Protein 6H8G (pdb70)

Solvent-accessible surface area: 4956 Å² total; per-residue (Å²): 88,136,70,9,56,93,106,0,45,88,3,0,64,140,13,119,42,20,90,20,30,63,62,31,130,1,132,97,76,71,162,58,0,128,9,65,0,38,0,0,8,44,56,153,46,78,116,126,82,15,103,96,19,14,117,47,0,79,69,29,0,34,46,121,2,175,101,9,112,43,7,118,20,43,36,85,69,105,180

InterPro domains:
  IPR002524 Cation efflux [TIGR01297] (12-289)
  IPR027469 Cation efflux transmembrane domain superfamily [G3DSA:1.20.1510.10] (12-209)
  IPR027469 Cation efflux transmembrane domain superfamily [SSF161111] (12-210)
  IPR027470 Cation efflux protein, cytoplasmic domain [PF169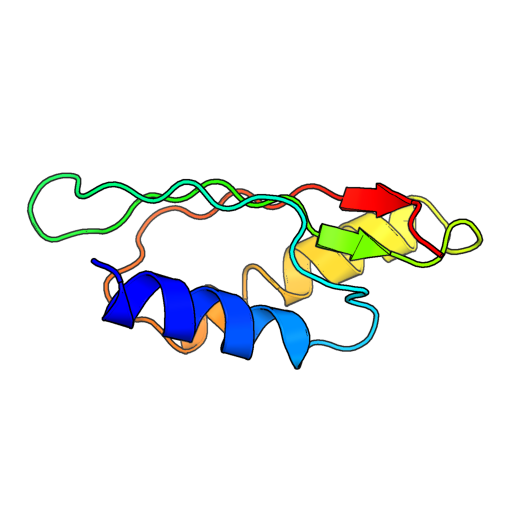16] (216-280)
  IPR036837 Cation efflux protein, cytoplasmic domain superfamily [G3DSA:3.30.70.1350] (212-318)
  IPR036837 Cation efflux protein, cytoplasmic domain superfamily [SSF160240] (214-289)
  IPR050291 Cation-efflux pump FieF-like [PTHR43840] (14-288)
  IPR053502 Magnetosome protein MamM [NF033615] (4-291)
  IPR058533 Cation efflux protein, transmembrane domain [PF01545] (15-209)

Nearest PDB structures (foldseek):
  6h8d-assembly1_A-2  TM=1.011E+00  e=5.174E-17  Magnetospirillum gryphiswaldense
  6h81-assembly1_A-2  TM=1.012E+00  e=1.245E-16  Magnetospirillum gryphiswaldense
  6g64-assembly1_A-2  TM=1.011E+00  e=1.867E-16  Magnetospirillum gryphiswaldense
  5hsp-assembly1_A-2  TM=1.010E+00  e=2.445E-16  Magnetospirillum gryphiswaldense
  6g55-assembly1_A-2  TM=1.011E+00  e=2.995E-16  Magnetospirillum gryphiswaldense

Structure (mmCIF, N/CA/C/O backbone):
data_6H8G
#
_entry.id   6H8G
#
_cell.length_a   36.997
_cell.length_b   94.499
_cell.length_c   53.214
_cell.angle_alpha   90.00
_cell.angle_beta   90.00
_cell.angle_gamma   90.00
#
_symmetry.space_group_name_H-M   'C 2 2 21'
#
loop_
_entity.id
_entity.type
_entity.pdbx_de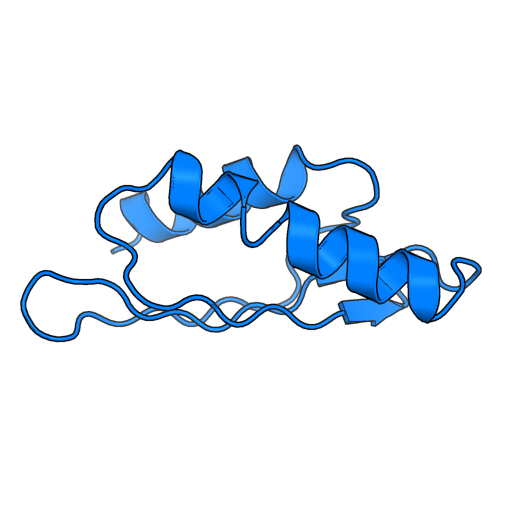scription
1 polymer 'Magnetosome protein MamM, Cation efflux protein family'
2 non-polymer 'SULFATE ION'
3 non-polymer 'CADMIUM ION'
4 non-polymer BETA-MERCAPTOETHANOL
5 water water
#
loop_
_atom_site.group_PDB
_atom_site.id
_atom_site.type_symbol
_atom_site.label_atom_id
_atom_site.label_alt_id
_atom_site.label_comp_id
_atom_site.label_asym_id
_atom_site.label_entity_id
_atom_site.label_seq_id
_atom_site.pdbx_PDB_ins_code
_atom_site.Cartn_x
_atom_site.Cartn_y
_atom_site.Cartn_z
_atom_site.occupancy
_atom_site.B_iso_or_equiv
_atom_site.auth_seq_id
_atom_site.auth_comp_id
_atom_site.auth_asym_id
_atom_site.auth_atom_id
_atom_site.pdbx_PDB_model_num
ATOM 1 N N . MET A 1 4 ? 42.971 27.601 7.433 1.00 50.96 214 MET A N 1
ATOM 2 C CA . MET A 1 4 ? 42.521 26.543 6.427 1.00 45.54 214 MET A CA 1
ATOM 3 C C . MET A 1 4 ? 43.271 25.200 6.497 1.00 41.09 214 MET A C 1
ATOM 4 O O . MET A 1 4 ? 42.697 24.158 6.138 1.00 43.98 214 MET A O 1
ATOM 9 N N . GLU A 1 5 ? 44.537 25.210 6.891 1.00 37.57 215 GLU A N 1
ATOM 10 C CA . GLU A 1 5 ? 45.338 23.990 7.029 1.00 35.48 215 GLU A CA 1
ATOM 11 C C . GLU A 1 5 ? 44.667 22.948 7.918 1.00 30.00 215 GLU A C 1
ATOM 12 O O . GLU A 1 5 ? 44.636 21.749 7.609 1.00 30.00 215 GLU A O 1
ATOM 18 N N . ALA A 1 6 ? 44.093 23.402 9.003 1.00 32.01 216 ALA A N 1
ATOM 19 C CA . ALA A 1 6 ? 43.445 22.512 9.930 1.00 30.34 216 ALA A CA 1
ATOM 20 C C . ALA A 1 6 ? 42.229 21.841 9.274 1.00 27.93 216 ALA A C 1
ATOM 21 O O . ALA A 1 6 ? 42.008 20.627 9.463 1.00 29.99 216 ALA A O 1
ATOM 23 N N . VAL A 1 7 ? 41.436 22.605 8.506 1.00 27.26 217 VAL A N 1
ATOM 24 C CA . VAL A 1 7 ? 40.258 22.021 7.836 1.00 26.46 217 VAL A CA 1
ATOM 25 C C . VAL A 1 7 ? 40.738 21.075 6.731 1.00 24.79 217 VAL A C 1
ATOM 26 O O . VAL A 1 7 ? 40.210 19.999 6.559 1.00 23.65 217 VAL A O 1
ATOM 30 N N . GLN A 1 8 ? 41.771 21.448 5.981 1.00 23.65 218 GLN A N 1
ATOM 31 C CA . GLN A 1 8 ? 42.269 20.539 4.955 1.00 22.53 218 GLN A CA 1
ATOM 32 C C . GLN A 1 8 ? 42.802 19.235 5.532 1.00 23.01 218 GLN A C 1
ATOM 33 O O . GLN A 1 8 ? 42.574 18.165 4.974 1.00 22.62 218 GLN A O 1
ATOM 39 N N . ASN A 1 9 ? 43.529 19.315 6.640 1.00 22.66 219 ASN A N 1
ATOM 40 C CA . ASN A 1 9 ? 43.980 18.090 7.335 1.00 25.21 219 ASN A CA 1
ATOM 41 C C . ASN A 1 9 ? 42.809 17.173 7.717 1.00 23.94 219 ASN A C 1
ATOM 42 O O . ASN A 1 9 ? 42.887 15.955 7.564 1.00 25.47 219 ASN A O 1
ATOM 47 N N . ARG A 1 10 ? 41.734 17.769 8.219 1.00 24.10 220 ARG A N 1
ATOM 48 C CA . ARG A 1 10 ? 40.568 16.976 8.594 1.00 24.29 220 ARG A CA 1
ATOM 49 C C . ARG A 1 10 ? 39.932 16.313 7.362 1.00 23.59 220 ARG A C 1
ATOM 50 O O . ARG A 1 10 ? 39.469 15.148 7.399 1.00 24.90 220 ARG A O 1
ATOM 58 N N . ILE A 1 11 ? 39.875 17.054 6.271 1.00 21.79 221 ILE A N 1
ATOM 59 C CA . ILE A 1 11 ? 39.313 16.480 5.045 1.00 22.12 221 ILE A CA 1
ATOM 60 C C . ILE A 1 11 ? 40.122 15.276 4.556 1.00 22.30 221 ILE A C 1
ATOM 61 O O . ILE A 1 11 ? 39.571 14.225 4.233 1.00 23.08 221 ILE A O 1
ATOM 66 N N . VAL A 1 12 ? 41.437 15.435 4.529 1.00 22.00 222 VAL A N 1
ATOM 67 C CA . VAL A 1 12 ? 42.289 14.347 4.058 1.00 22.92 222 VAL A CA 1
ATOM 68 C C . VAL A 1 12 ? 42.163 13.119 4.972 1.00 24.44 222 VAL A C 1
ATOM 69 O O . VAL A 1 12 ? 41.982 11.983 4.479 1.00 25.09 222 VAL A O 1
ATOM 73 N N . GLU A 1 13 ? 42.199 13.334 6.280 1.00 24.18 223 GLU A N 1
ATOM 74 C CA . GLU A 1 13 ? 42.122 12.181 7.207 1.00 27.62 223 GLU A CA 1
ATOM 75 C C . GLU A 1 13 ? 40.809 11.456 7.047 1.00 27.32 223 GLU A C 1
ATOM 76 O O . GLU A 1 13 ? 40.793 10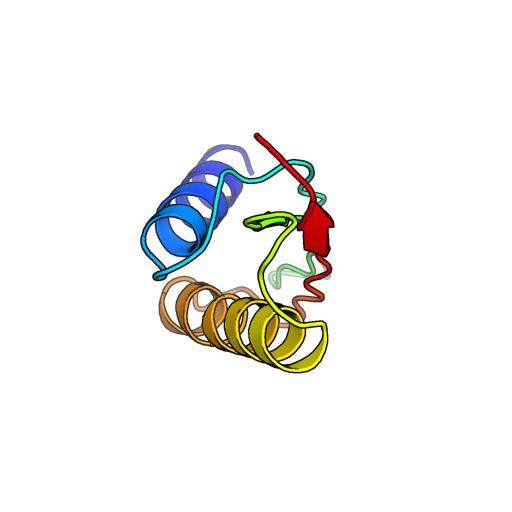.225 7.024 1.00 28.62 223 GLU A O 1
ATOM 82 N N . ALA A 1 14 ? 39.708 12.206 6.913 1.00 23.25 224 ALA A N 1
ATOM 83 C CA . ALA A 1 14 ? 38.403 11.579 6.789 1.00 25.53 224 ALA A CA 1
ATOM 84 C C . ALA A 1 14 ? 38.334 10.772 5.511 1.00 24.62 224 ALA A C 1
ATOM 85 O O . ALA A 1 14 ? 37.834 9.648 5.491 1.00 28.42 224 ALA A O 1
ATOM 87 N N . ALA A 1 15 ? 38.841 11.338 4.436 1.00 23.61 225 ALA A N 1
ATOM 88 C CA . ALA A 1 15 ? 38.843 10.612 3.163 1.00 22.17 225 ALA A CA 1
ATOM 89 C C . ALA A 1 15 ? 39.671 9.346 3.177 1.00 21.17 225 ALA A C 1
ATOM 90 O O . ALA A 1 15 ? 39.217 8.302 2.656 1.00 21.94 225 ALA A O 1
ATOM 92 N N . GLU A 1 16 ? 40.862 9.411 3.784 1.00 21.68 226 GLU A N 1
ATOM 93 C CA . GLU A 1 16 ? 41.770 8.274 3.806 1.00 22.19 226 GLU A CA 1
ATOM 94 C C . GLU A 1 16 ? 41.219 7.085 4.583 1.00 24.11 226 GLU A C 1
ATOM 95 O O . GLU A 1 16 ? 41.598 5.955 4.335 1.00 26.70 226 GLU A O 1
ATOM 101 N N . ARG A 1 17 ? 40.307 7.333 5.490 1.00 23.47 227 ARG A N 1
ATOM 102 C CA . ARG A 1 17 ? 39.713 6.244 6.298 1.00 25.79 227 ARG A CA 1
ATOM 103 C C . ARG A 1 17 ? 38.577 5.558 5.620 1.00 24.46 227 ARG A C 1
ATOM 104 O O . ARG A 1 17 ? 38.018 4.651 6.229 1.00 27.77 227 ARG A O 1
ATOM 112 N N . VAL A 1 18 ? 38.220 5.959 4.392 1.00 22.48 228 VAL A N 1
ATOM 113 C CA . VAL A 1 18 ? 37.154 5.289 3.662 1.00 22.43 228 VAL A CA 1
ATOM 114 C C . VAL A 1 18 ? 37.714 4.106 2.922 1.00 23.20 228 VAL A C 1
ATOM 115 O O . VAL A 1 18 ? 38.686 4.274 2.197 1.00 22.01 228 VAL A O 1
ATOM 119 N N . PRO A 1 19 ? 37.079 2.926 3.063 1.00 21.65 229 PRO A N 1
ATOM 120 C CA . PRO A 1 19 ? 37.573 1.763 2.319 1.00 22.76 229 PRO A CA 1
ATOM 121 C C . PRO A 1 19 ? 37.800 2.048 0.832 1.00 22.26 229 PRO A C 1
ATOM 122 O O . PRO A 1 19 ? 36.927 2.555 0.125 1.00 22.45 229 PRO A O 1
ATOM 126 N N . GLY A 1 20 ? 38.994 1.704 0.348 1.00 22.88 230 GLY A N 1
ATOM 127 C CA . GLY A 1 20 ? 39.297 1.823 -1.081 1.00 22.04 230 GLY A CA 1
ATOM 128 C C . GLY A 1 20 ? 40.042 3.096 -1.485 1.00 21.07 230 GLY A C 1
ATOM 129 O O . GLY A 1 20 ? 40.442 3.226 -2.622 1.00 21.11 230 GLY A O 1
ATOM 130 N N . VAL A 1 21 ? 40.166 4.043 -0.574 1.00 20.22 231 VAL A N 1
ATOM 131 C CA . VAL A 1 21 ? 40.934 5.243 -0.904 1.00 19.83 231 VAL A CA 1
ATOM 132 C C . VAL A 1 21 ? 42.440 4.929 -0.784 1.00 20.70 231 VAL A C 1
ATOM 133 O O . VAL A 1 21 ? 42.915 4.525 0.275 1.00 24.31 231 VAL A O 1
ATOM 137 N N . ARG A 1 22 ? 43.155 5.183 -1.873 1.00 21.07 232 ARG A N 1
ATOM 138 C CA . ARG A 1 22 ? 44.627 5.102 -1.939 1.00 23.79 232 ARG A CA 1
ATOM 139 C C . ARG A 1 22 ? 45.186 6.538 -2.077 1.00 25.62 232 ARG A C 1
ATOM 140 O O . ARG A 1 22 ? 45.658 7.011 -3.149 1.00 27.55 232 ARG A O 1
ATOM 148 N N . GLY A 1 23 ? 45.032 7.261 -1.003 1.00 22.94 233 GLY A N 1
ATOM 149 C CA . GLY A 1 23 ? 45.504 8.607 -0.895 1.00 23.37 233 GLY A CA 1
ATOM 150 C C . GLY A 1 23 ? 44.614 9.655 -1.500 1.00 20.67 233 GLY A C 1
ATOM 151 O O . GLY A 1 23 ? 43.783 9.372 -2.355 1.00 20.75 233 GLY A O 1
ATOM 152 N N . VAL A 1 24 ? 44.809 10.856 -0.995 1.00 21.51 234 VAL A N 1
ATOM 153 C CA . VAL A 1 24 ? 44.237 12.040 -1.606 1.00 20.45 234 VAL A CA 1
ATOM 154 C C . VAL A 1 24 ? 45.300 12.635 -2.513 1.00 20.25 234 VAL A C 1
ATOM 155 O O . VAL A 1 24 ? 46.386 13.063 -2.083 1.00 23.85 234 VAL A O 1
ATOM 159 N N . ILE A 1 25 ? 45.013 12.610 -3.805 1.00 19.58 235 ILE A N 1
ATOM 160 C CA . ILE A 1 25 ? 45.901 13.139 -4.823 1.00 19.76 235 ILE A CA 1
ATOM 161 C C . ILE A 1 25 ? 45.867 14.669 -4.894 1.00 19.22 235 ILE A C 1
ATOM 162 O O . ILE A 1 25 ? 46.886 15.324 -5.095 1.00 20.98 235 ILE A O 1
ATOM 167 N N . HIS A 1 26 ? 44.692 15.252 -4.739 1.00 18.84 236 HIS A N 1
ATOM 168 C CA . HIS A 1 26 ? 44.485 16.684 -4.847 1.00 19.15 236 HIS A CA 1
ATOM 169 C C . HIS A 1 26 ? 43.336 17.111 -3.994 1.00 18.82 236 HIS A C 1
ATOM 170 O O 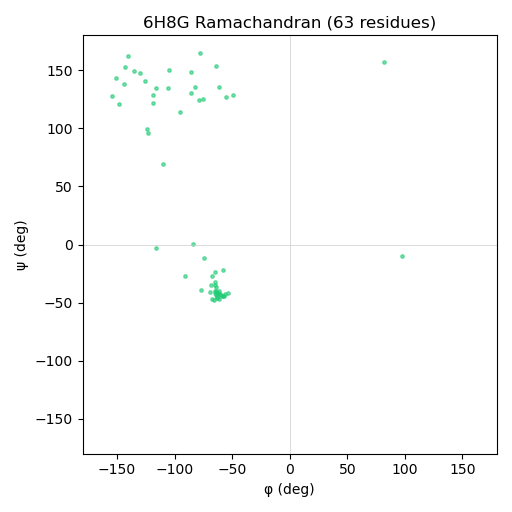. HIS A 1 26 ? 42.324 16.426 -3.939 1.00 18.79 236 HIS A O 1
ATOM 177 N N . LEU A 1 27 ? 43.475 18.298 -3.399 1.00 18.88 237 LEU A N 1
ATOM 178 C CA . LEU A 1 27 ? 42.384 18.891 -2.620 1.00 17.81 237 LEU A CA 1
ATOM 179 C C . LEU A 1 27 ? 42.480 20.396 -2.762 1.00 19.37 237 LEU A C 1
ATOM 180 O O . LEU A 1 27 ? 43.504 20.988 -2.419 1.00 20.72 237 LEU A O 1
ATOM 185 N N . ARG A 1 28 ? 41.422 20.994 -3.283 1.00 18.71 238 ARG A N 1
ATOM 186 C CA . ARG A 1 28 ? 41.284 22.440 -3.285 1.00 20.25 238 ARG A CA 1
ATOM 187 C C . ARG A 1 28 ? 40.056 22.798 -2.483 1.00 19.41 238 ARG A C 1
ATOM 188 O O . ARG A 1 28 ? 38.965 22.409 -2.826 1.00 23.98 238 ARG A O 1
ATOM 196 N N . ALA A 1 29 ? 40.242 23.596 -1.459 1.00 21.14 239 ALA A N 1
ATOM 197 C CA . ALA A 1 29 ? 39.177 24.086 -0.619 1.00 20.91 239 ALA A CA 1
ATOM 198 C C . ALA A 1 29 ? 39.202 25.563 -0.538 1.00 24.84 239 ALA A C 1
ATOM 199 O O . ALA A 1 29 ? 40.274 26.160 -0.403 1.00 27.25 239 ALA A O 1
ATOM 201 N N . ARG A 1 30 ? 38.008 26.120 -0.548 1.00 22.88 240 ARG A N 1
ATOM 202 C CA A ARG A 1 30 ? 37.919 27.563 -0.397 0.50 23.33 240 ARG A CA 1
ATOM 203 C CA B ARG A 1 30 ? 37.859 27.567 -0.495 0.50 24.27 240 ARG A CA 1
ATOM 204 C C . ARG A 1 30 ? 36.680 27.925 0.407 1.00 22.72 240 ARG A C 1
ATOM 205 O O . ARG A 1 30 ? 35.697 27.192 0.452 1.00 23.59 240 ARG A O 1
ATOM 220 N N . TYR A 1 31 ? 36.756 29.074 1.063 1.00 24.86 241 TYR A N 1
ATOM 221 C CA . TYR A 1 31 ? 35.629 29.612 1.799 1.00 24.71 241 TYR A CA 1
ATOM 222 C C . TYR A 1 31 ? 34.719 30.337 0.840 1.00 26.84 241 TYR A C 1
ATOM 223 O O . TYR A 1 31 ? 35.166 31.110 0.001 1.00 30.99 241 TYR A O 1
ATOM 232 N N . VAL A 1 32 ? 33.418 30.083 0.992 1.00 25.63 242 VAL A N 1
ATOM 233 C CA . VAL A 1 32 ? 32.340 30.788 0.291 1.00 30.27 242 VAL A CA 1
ATOM 234 C C . VAL A 1 32 ? 31.514 31.290 1.510 1.00 27.89 242 VAL A C 1
ATOM 235 O O . VAL A 1 32 ? 30.799 30.545 2.156 1.00 26.53 242 VAL A O 1
ATOM 239 N N . GLY A 1 33 ? 31.694 32.552 1.887 1.00 29.20 243 GLY A N 1
ATOM 240 C CA . GLY A 1 33 ? 31.238 32.992 3.191 1.00 28.05 243 GLY A CA 1
ATOM 241 C C . GLY A 1 33 ? 31.932 32.190 4.288 1.00 27.22 243 GLY A C 1
ATOM 242 O O . GLY A 1 33 ? 33.181 32.067 4.279 1.00 31.08 243 GLY A O 1
ATOM 243 N N A GLN A 1 34 ? 31.195 31.646 5.230 0.50 24.53 244 GLN A N 1
ATOM 244 N N B GLN A 1 34 ? 31.139 31.692 5.231 0.50 26.54 244 GLN A N 1
ATOM 245 C CA A GLN A 1 34 ? 31.756 30.795 6.271 0.50 26.78 244 GLN A CA 1
ATOM 246 C CA B GLN A 1 34 ? 31.553 30.825 6.336 0.50 28.44 244 GLN A CA 1
ATOM 247 C C A GLN A 1 34 ? 31.677 29.314 5.899 0.50 24.40 244 GLN A C 1
ATOM 248 C C B GLN A 1 34 ? 31.591 29.342 5.936 0.50 25.07 244 GLN A C 1
ATOM 249 O O A GLN A 1 34 ? 32.094 28.444 6.667 0.50 26.72 244 GLN A O 1
ATOM 250 O O B GLN A 1 34 ? 31.985 28.497 6.742 0.50 29.39 244 GLN A O 1
ATOM 261 N N . ASP A 1 35 ? 31.166 29.027 4.719 1.00 21.70 245 ASP A N 1
ATOM 262 C CA . ASP A 1 35 ? 31.089 27.648 4.272 1.00 22.30 245 ASP A CA 1
ATOM 263 C C . ASP A 1 35 ? 32.340 27.266 3.507 1.00 22.50 245 ASP A C 1
ATOM 264 O O . ASP A 1 35 ? 32.971 28.119 2.909 1.00 25.33 245 ASP A O 1
ATOM 269 N N . ILE A 1 36 ? 32.643 25.977 3.445 1.00 20.60 246 ILE A N 1
ATOM 270 C CA . ILE A 1 36 ? 33.709 25.462 2.621 1.00 20.14 246 ILE A CA 1
ATOM 271 C C . ILE A 1 36 ? 33.102 24.771 1.419 1.00 19.77 246 ILE A C 1
ATOM 272 O O . ILE A 1 36 ? 32.177 23.931 1.522 1.00 20.45 246 ILE A O 1
ATOM 277 N N . TRP A 1 37 ? 33.676 25.072 0.256 1.00 19.33 247 TRP A N 1
ATOM 278 C CA . TRP A 1 37 ? 33.440 24.338 -1.009 1.00 19.11 247 TRP A CA 1
ATOM 279 C C . TRP A 1 37 ? 34.760 23.724 -1.400 1.00 20.03 247 TRP A C 1
ATOM 280 O O . TRP A 1 37 ? 35.819 24.372 -1.344 1.00 22.13 247 TRP A O 1
ATOM 291 N N . ALA A 1 38 ? 34.725 22.450 -1.793 1.00 19.05 248 ALA A N 1
ATOM 292 C CA . ALA A 1 38 ? 35.956 21.741 -2.060 1.00 19.92 248 ALA A CA 1
ATOM 293 C C . ALA A 1 38 ? 35.831 20.792 -3.227 1.00 19.33 248 ALA A C 1
ATOM 294 O O . ALA A 1 38 ? 34.751 20.304 -3.528 1.00 19.78 248 ALA A O 1
ATOM 296 N N . ASP A 1 39 ? 36.973 20.554 -3.863 1.00 19.11 249 ASP A N 1
ATOM 297 C CA A ASP A 1 39 ? 37.131 19.639 -4.989 0.50 19.13 249 ASP A CA 1
ATOM 298 C CA B ASP A 1 39 ? 37.096 19.580 -4.957 0.50 18.97 249 ASP A CA 1
ATOM 299 C C . ASP A 1 39 ? 38.299 18.724 -4.638 1.00 18.89 249 ASP A C 1
ATOM 300 O O . ASP A 1 39 ? 39.356 19.228 -4.264 1.00 19.59 249 ASP A O 1
ATOM 309 N N . MET A 1 40 ? 38.145 17.407 -4.789 1.00 18.11 250 MET A N 1
ATOM 310 C CA A MET A 1 40 ? 39.142 16.416 -4.343 0.50 18.48 250 MET A CA 1
ATOM 311 C CA B MET A 1 40 ? 39.270 16.552 -4.497 0.50 18.38 250 MET A CA 1
ATOM 312 C C . MET A 1 40 ? 39.332 15.361 -5.425 1.00 16.99 250 MET A C 1
ATOM 313 O O . MET A 1 40 ? 38.354 14.966 -6.051 1.00 18.88 250 MET A O 1
ATOM 322 N N . ILE A 1 41 ? 40.523 14.855 -5.573 1.00 17.19 251 ILE A N 1
ATOM 323 C CA . ILE A 1 41 ? 40.813 13.660 -6.357 1.00 17.45 251 ILE A CA 1
ATOM 324 C C . ILE A 1 41 ? 41.406 12.649 -5.398 1.00 17.00 251 ILE A C 1
ATOM 325 O O . ILE A 1 41 ? 42.382 12.949 -4.687 1.00 18.19 251 ILE A O 1
ATOM 330 N N . ILE A 1 42 ? 40.843 11.432 -5.403 1.00 17.86 252 ILE A N 1
ATOM 331 C CA . ILE A 1 42 ? 41.357 10.259 -4.642 1.00 18.47 252 ILE A CA 1
ATOM 332 C C . ILE A 1 42 ? 42.031 9.288 -5.583 1.00 18.16 252 ILE A C 1
ATOM 333 O O . ILE A 1 42 ? 41.680 9.184 -6.762 1.00 19.36 252 ILE A O 1
ATOM 338 N N . GLY A 1 43 ? 43.018 8.570 -5.054 1.00 18.33 253 GLY A N 1
ATOM 339 C CA . GLY A 1 43 ? 43.518 7.405 -5.743 1.00 17.90 253 GLY A CA 1
ATOM 340 C C . GLY A 1 43 ? 42.681 6.176 -5.403 1.00 19.32 253 GLY A C 1
ATOM 341 O O . GLY A 1 43 ? 42.134 6.073 -4.286 1.00 22.00 253 GLY A O 1
ATOM 342 N N . VAL A 1 44 ? 42.585 5.270 -6.365 1.00 18.88 254 VAL A N 1
ATOM 343 C CA . VAL A 1 44 ? 41.896 3.979 -6.185 1.00 19.55 254 VAL A CA 1
ATOM 344 C C . VAL A 1 44 ? 42.683 2.876 -6.883 1.00 21.20 254 VAL A C 1
ATOM 345 O O . VAL A 1 44 ? 43.484 3.164 -7.756 1.00 21.02 254 VAL A O 1
ATOM 349 N N . ASP A 1 45 ? 42.401 1.618 -6.515 1.00 20.76 255 ASP A N 1
ATOM 350 C CA . ASP A 1 45 ? 42.983 0.437 -7.174 1.00 21.63 255 ASP A CA 1
ATOM 351 C C . ASP A 1 45 ? 42.677 0.552 -8.653 1.00 20.68 255 ASP A C 1
ATOM 352 O O . ASP A 1 45 ? 41.534 0.661 -9.034 1.00 21.05 255 ASP A O 1
ATOM 357 N N . PRO A 1 46 ? 43.691 0.466 -9.545 1.00 21.47 256 PRO A N 1
ATOM 358 C CA . PRO A 1 46 ? 43.441 0.487 -10.983 1.00 21.46 256 PRO A CA 1
ATOM 359 C C . PRO A 1 46 ? 42.500 -0.621 -11.503 1.00 21.42 256 PRO A C 1
ATOM 360 O O . PRO A 1 46 ? 41.904 -0.474 -12.587 1.00 23.25 256 PRO A O 1
ATOM 364 N N . GLU A 1 47 ? 42.384 -1.709 -10.733 1.00 22.87 257 GLU A N 1
ATOM 365 C CA A GLU A 1 47 ? 41.586 -2.867 -11.103 0.50 23.20 257 GLU A CA 1
ATOM 366 C CA B GLU A 1 47 ? 41.591 -2.878 -11.111 0.50 23.36 257 GLU A CA 1
ATOM 367 C C . GLU A 1 47 ? 40.198 -2.838 -10.497 1.00 24.21 257 GLU A C 1
ATOM 368 O O . GLU A 1 47 ? 39.417 -3.724 -10.753 1.00 26.42 257 GLU A O 1
ATOM 379 N N . ASN A 1 48 ? 39.878 -1.799 -9.703 1.00 22.66 258 ASN A N 1
ATOM 380 C CA . ASN A 1 48 ? 38.482 -1.589 -9.324 1.00 21.89 258 ASN A CA 1
ATOM 381 C C . ASN A 1 48 ? 37.749 -1.290 -10.636 1.00 22.75 258 ASN A C 1
ATOM 382 O O . ASN A 1 48 ? 38.306 -0.745 -11.608 1.00 22.99 258 ASN A O 1
ATOM 387 N N . THR A 1 49 ? 36.450 -1.597 -10.667 1.00 21.44 259 THR A N 1
ATOM 388 C CA . THR A 1 49 ? 35.647 -1.178 -11.812 1.00 22.75 259 THR A CA 1
ATOM 389 C C . THR A 1 49 ? 35.316 0.311 -11.676 1.00 21.01 259 THR A C 1
ATOM 390 O O . THR A 1 49 ? 35.431 0.915 -10.597 1.00 20.30 259 THR A O 1
ATOM 394 N N . VAL A 1 50 ? 34.876 0.888 -12.783 1.00 20.23 260 VAL A N 1
ATOM 395 C CA . VAL A 1 50 ? 34.416 2.260 -12.764 1.00 21.96 260 VAL A CA 1
ATOM 396 C C . VAL A 1 50 ? 33.279 2.399 -11.759 1.00 21.07 260 VAL A C 1
ATOM 397 O O . VAL A 1 50 ? 33.204 3.369 -11.019 1.00 21.09 260 VAL A O 1
ATOM 401 N N . GLU A 1 51 ? 32.357 1.445 -11.776 1.00 21.52 261 GLU A N 1
ATOM 402 C CA . GLU A 1 51 ? 31.287 1.504 -10.806 1.00 22.12 261 GLU A CA 1
ATOM 403 C C . GLU A 1 51 ? 31.765 1.497 -9.364 1.00 22.01 261 GLU A C 1
ATOM 404 O O . GLU A 1 51 ? 31.286 2.285 -8.542 1.00 22.38 261 GLU A O 1
ATOM 410 N N . GLN A 1 52 ? 32.722 0.638 -9.050 1.00 21.18 262 GLN A N 1
ATOM 411 C CA . GLN A 1 52 ? 33.300 0.649 -7.707 1.00 21.63 262 GLN A CA 1
ATOM 412 C C . GLN A 1 52 ? 33.967 1.987 -7.373 1.00 20.36 262 GLN A C 1
ATOM 413 O O . GLN A 1 52 ? 33.851 2.471 -6.244 1.00 20.81 262 GLN A O 1
ATOM 419 N N . ALA A 1 53 ? 34.701 2.534 -8.340 1.00 19.04 263 ALA A N 1
ATOM 420 C CA . ALA A 1 53 ? 35.379 3.810 -8.081 1.00 20.36 263 ALA A CA 1
ATOM 421 C C . ALA A 1 53 ? 34.372 4.903 -7.761 1.00 19.23 263 ALA A C 1
ATOM 422 O O . ALA A 1 53 ? 34.589 5.735 -6.875 1.00 20.97 263 ALA A O 1
ATOM 424 N N . GLU A 1 54 ? 33.247 4.903 -8.481 1.00 19.05 264 GLU A N 1
ATOM 425 C CA . GLU A 1 54 ? 32.227 5.909 -8.238 1.00 19.28 264 GLU A CA 1
ATOM 426 C C . GLU A 1 54 ? 31.564 5.697 -6.848 1.00 20.67 264 GLU A C 1
ATOM 427 O O . GLU A 1 54 ? 31.308 6.673 -6.125 1.00 21.27 264 GLU A O 1
ATOM 433 N N . GLU A 1 55 ? 31.418 4.450 -6.448 1.00 19.63 265 GLU A N 1
ATOM 434 C CA . GLU A 1 55 ? 30.998 4.142 -5.069 1.00 20.73 265 GLU A CA 1
ATOM 435 C C . GLU A 1 55 ? 31.945 4.656 -4.002 1.00 20.12 265 GLU A C 1
ATOM 436 O O . GLU A 1 55 ? 31.523 5.225 -2.968 1.00 21.55 265 GLU A O 1
ATOM 442 N N . ILE A 1 56 ? 33.238 4.480 -4.236 1.00 18.95 266 ILE A N 1
ATOM 443 C CA . ILE A 1 56 ? 34.221 4.987 -3.268 1.00 19.17 266 IL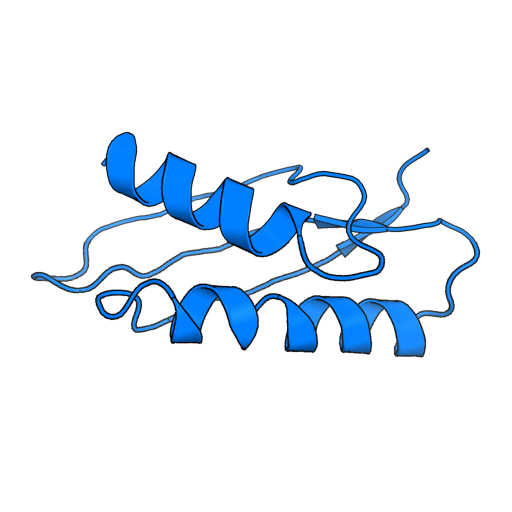E A CA 1
ATOM 444 C C . ILE A 1 56 ? 34.097 6.532 -3.213 1.00 19.63 266 ILE A C 1
ATOM 445 O O . ILE A 1 56 ? 34.124 7.105 -2.132 1.00 19.90 266 ILE A O 1
ATOM 450 N N . CYS A 1 57 ? 34.018 7.169 -4.382 1.00 18.80 267 CYS A N 1
ATOM 451 C CA . CYS A 1 57 ? 33.903 8.628 -4.397 1.00 19.47 267 CYS A CA 1
ATOM 452 C C . CYS A 1 57 ? 32.674 9.069 -3.594 1.00 18.97 267 CYS A C 1
ATOM 453 O O . CYS A 1 57 ? 32.753 10.054 -2.816 1.00 19.93 267 CYS A O 1
ATOM 456 N N . GLU A 1 58 ? 31.541 8.387 -3.782 1.00 19.84 268 GLU A N 1
ATOM 457 C CA . GLU A 1 58 ? 30.316 8.738 -3.058 1.00 20.35 268 GLU A CA 1
ATOM 458 C C . GLU A 1 58 ? 30.493 8.519 -1.548 1.00 21.20 268 GLU A C 1
ATOM 459 O O . GLU A 1 58 ? 30.025 9.315 -0.726 1.00 22.65 268 GLU A O 1
ATOM 465 N N . ALA A 1 59 ? 31.157 7.438 -1.178 1.00 21.23 269 ALA A N 1
ATOM 466 C CA . ALA A 1 59 ? 31.437 7.154 0.220 1.00 21.22 269 ALA A CA 1
ATOM 467 C C . ALA A 1 59 ? 32.372 8.207 0.877 1.00 21.85 269 ALA A C 1
ATOM 468 O O . ALA A 1 59 ? 32.180 8.571 2.053 1.00 22.53 269 ALA A O 1
ATOM 470 N N . VAL A 1 60 ? 33.347 8.711 0.098 1.00 20.07 270 VAL A N 1
ATOM 471 C CA . VAL A 1 60 ? 34.188 9.799 0.571 1.00 20.64 270 VAL A CA 1
ATOM 472 C C . VAL A 1 60 ? 33.364 11.062 0.784 1.00 20.70 270 VAL A C 1
ATOM 473 O O . VAL A 1 60 ? 33.486 11.697 1.817 1.00 21.31 270 VAL A O 1
ATOM 477 N N A GLN A 1 61 ? 32.524 11.392 -0.196 0.50 20.12 271 GLN A N 1
ATOM 478 N N B GLN A 1 61 ? 32.519 11.411 -0.188 0.50 20.09 271 GLN A N 1
ATOM 479 C CA A GLN A 1 61 ? 31.665 12.562 -0.069 0.50 21.34 271 GLN A CA 1
ATOM 480 C CA B GLN A 1 61 ? 31.641 12.573 -0.015 0.50 21.06 271 GLN A CA 1
ATOM 481 C C A GLN A 1 61 ? 30.796 12.474 1.190 0.50 22.64 271 GLN A C 1
ATOM 482 C C B GLN A 1 61 ? 30.858 12.445 1.278 0.50 21.90 271 GLN A C 1
ATOM 483 O O A GLN A 1 61 ? 30.700 13.444 1.940 0.50 25.32 271 GLN A O 1
ATOM 484 O O B GLN A 1 61 ? 30.887 13.323 2.145 0.50 21.76 271 GLN A O 1
ATOM 495 N N . ALA A 1 62 ? 30.202 11.305 1.446 1.00 22.42 272 ALA A N 1
ATOM 496 C CA . ALA A 1 62 ? 29.407 11.121 2.673 1.00 24.28 272 ALA A CA 1
ATOM 497 C C . ALA A 1 62 ? 30.232 11.246 3.969 1.00 25.02 272 ALA A C 1
ATOM 498 O O . ALA A 1 62 ? 29.816 11.906 4.937 1.00 26.40 272 ALA A O 1
ATOM 500 N N . ALA A 1 63 ? 31.392 10.603 3.982 1.00 24.38 273 ALA A N 1
ATOM 501 C CA . ALA A 1 63 ? 32.229 10.561 5.187 1.00 23.63 273 ALA A CA 1
ATOM 502 C C . ALA A 1 63 ? 32.751 11.936 5.533 1.00 24.86 273 ALA A C 1
ATOM 503 O O . ALA A 1 63 ? 32.659 12.349 6.677 1.00 26.84 273 ALA A O 1
ATOM 505 N N . VAL A 1 64 ? 33.277 12.632 4.518 1.00 21.78 274 VAL A N 1
ATOM 506 C CA . VAL A 1 64 ? 33.889 13.968 4.696 1.00 23.21 274 VAL A CA 1
ATOM 507 C C . VAL A 1 64 ? 32.808 15.002 5.078 1.00 24.18 274 VAL A C 1
ATOM 508 O O . VAL A 1 64 ? 32.969 15.726 6.057 1.00 24.76 274 VAL A O 1
ATOM 512 N N . CYS A 1 65 ? 31.686 15.011 4.358 1.00 24.63 275 CYS A N 1
ATOM 513 C CA . CYS A 1 65 ? 30.604 15.946 4.677 1.00 25.24 275 CYS A CA 1
ATOM 514 C C . CYS A 1 65 ? 30.004 15.644 6.059 1.00 25.11 275 CYS A C 1
ATOM 515 O O . CYS A 1 65 ? 29.600 16.568 6.768 1.00 29.46 275 CYS A O 1
ATOM 518 N N . GLY A 1 66 ? 29.940 14.352 6.425 1.00 26.01 276 GLY A N 1
ATOM 519 C CA . GLY A 1 66 ? 29.470 13.975 7.748 1.00 28.21 276 GLY A CA 1
ATOM 520 C C . GLY A 1 66 ? 30.325 14.423 8.905 1.00 29.85 276 GLY A C 1
ATOM 521 O O . GLY A 1 66 ? 29.808 14.770 9.966 1.00 36.67 276 GLY A O 1
ATOM 522 N N . LYS A 1 67 ? 31.624 14.487 8.673 1.00 27.07 277 LYS A N 1
ATOM 523 C CA . LYS A 1 67 ? 32.604 14.819 9.696 1.00 26.71 277 LYS A CA 1
ATOM 524 C C . LYS A 1 67 ? 32.925 16.308 9.807 1.00 26.31 277 LYS A C 1
ATOM 525 O O . LYS A 1 67 ? 33.351 16.788 10.885 1.00 28.75 277 LYS A O 1
ATOM 531 N N . ILE A 1 68 ? 32.767 17.027 8.702 1.00 25.40 278 ILE A N 1
ATOM 532 C CA . ILE A 1 68 ? 33.184 18.430 8.647 1.00 25.62 278 ILE A CA 1
ATOM 533 C C . ILE A 1 68 ? 31.966 19.256 8.252 1.00 23.62 278 ILE A C 1
ATOM 534 O O . ILE A 1 68 ? 31.609 19.365 7.094 1.00 24.72 278 ILE A O 1
ATOM 539 N N . ARG A 1 69 ? 31.322 19.785 9.272 1.00 24.77 279 ARG A N 1
ATOM 540 C CA . ARG A 1 69 ? 29.990 20.316 9.142 1.0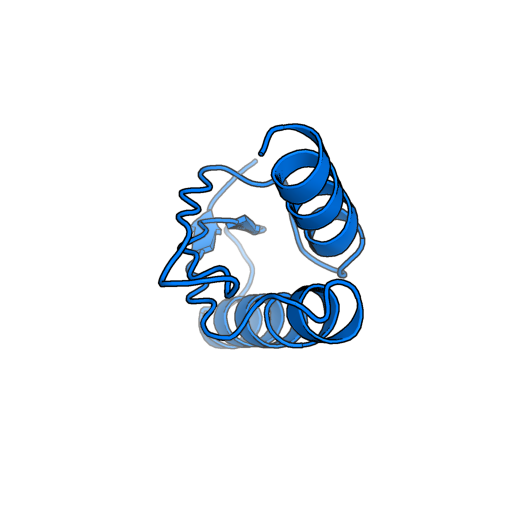0 27.16 279 ARG A CA 1
ATOM 541 C C . ARG A 1 69 ? 29.947 21.585 8.270 1.00 23.77 279 ARG A C 1
ATOM 542 O O . ARG A 1 69 ? 28.951 21.852 7.627 1.00 25.84 279 ARG A O 1
ATOM 550 N N . ARG A 1 70 ? 31.055 22.332 8.219 1.00 23.44 280 ARG A N 1
ATOM 551 C CA . ARG A 1 70 ? 31.106 23.558 7.448 1.00 23.46 280 ARG A CA 1
ATOM 552 C C . ARG A 1 70 ? 31.187 23.345 5.933 1.00 21.76 280 ARG A C 1
ATOM 553 O O . ARG A 1 70 ? 31.031 24.304 5.155 1.00 22.15 280 ARG A O 1
ATOM 561 N N . ILE A 1 71 ? 31.440 22.112 5.495 1.00 20.14 281 ILE A N 1
ATOM 562 C CA .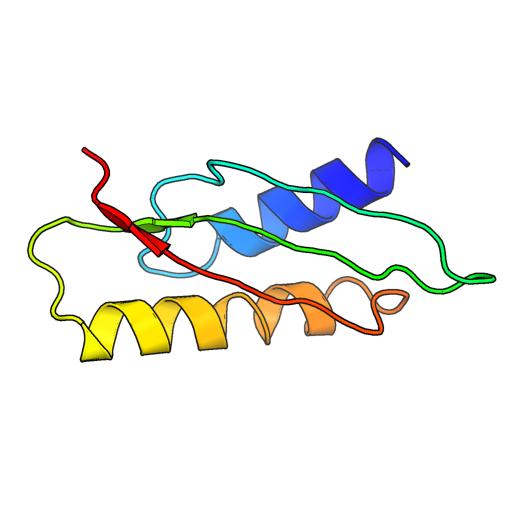 ILE A 1 71 ? 31.499 21.849 4.053 1.00 20.98 281 ILE A CA 1
ATOM 563 C C . ILE A 1 71 ? 30.090 21.827 3.485 1.00 20.88 281 ILE A C 1
ATOM 564 O O . ILE A 1 71 ? 29.244 21.036 3.917 1.00 22.63 281 ILE A O 1
ATOM 569 N N . GLU A 1 72 ? 29.867 22.660 2.468 1.00 19.44 282 GLU A N 1
ATOM 570 C CA . GLU A 1 72 ? 28.562 22.709 1.816 1.00 20.25 282 GLU A CA 1
ATOM 571 C C . GLU A 1 72 ? 28.585 22.285 0.357 1.00 20.85 282 GLU A C 1
ATOM 572 O O . GLU A 1 72 ? 27.548 22.164 -0.248 1.00 23.88 282 GLU A O 1
ATOM 578 N N . SER A 1 73 ? 29.761 21.979 -0.172 1.00 20.18 283 SER A N 1
ATOM 579 C CA . SER A 1 73 ? 29.909 21.407 -1.482 1.00 21.61 283 SER A CA 1
ATOM 580 C C . SER A 1 73 ? 31.213 20.631 -1.532 1.00 20.34 283 SER A C 1
ATOM 581 O O . SER A 1 73 ? 32.243 21.171 -1.176 1.00 20.62 283 SER A O 1
ATOM 584 N N . LEU A 1 74 ? 31.152 19.365 -1.954 1.00 22.26 284 LEU A N 1
ATOM 585 C CA . LEU A 1 74 ? 32.332 18.546 -2.111 1.00 20.70 284 LEU A CA 1
ATOM 586 C C . LEU A 1 74 ? 32.220 17.683 -3.362 1.00 22.16 284 LEU A C 1
ATOM 587 O O . LEU A 1 74 ? 31.333 16.829 -3.442 1.00 27.76 284 LEU A O 1
ATOM 592 N N A HIS A 1 75 ? 33.056 17.914 -4.349 0.50 19.23 285 HIS A N 1
ATOM 593 N N B HIS A 1 75 ? 33.099 17.917 -4.324 0.50 20.31 285 HIS A N 1
ATOM 594 C CA A HIS A 1 75 ? 33.082 17.077 -5.525 0.50 19.15 285 HIS A CA 1
ATOM 595 C CA B HIS A 1 75 ? 33.219 17.122 -5.535 0.50 20.97 285 HIS A CA 1
ATOM 596 C C A HIS A 1 75 ? 34.317 16.174 -5.423 0.50 18.57 285 HIS A C 1
ATOM 597 C C B HIS A 1 75 ? 34.367 16.154 -5.382 0.50 19.76 285 HIS A C 1
ATOM 598 O O A HIS A 1 75 ? 35.382 16.646 -5.111 0.50 20.08 285 HIS A O 1
ATOM 599 O O B HIS A 1 75 ? 35.450 16.565 -5.050 0.50 20.38 285 HIS A O 1
ATOM 612 N N . VAL A 1 76 ? 34.142 14.871 -5.642 1.00 18.85 286 VAL A N 1
ATOM 613 C CA . VAL A 1 76 ? 35.183 13.866 -5.540 1.00 18.91 286 VAL A CA 1
ATOM 614 C C . VAL A 1 76 ? 35.281 13.100 -6.862 1.00 19.93 286 VAL A C 1
ATOM 615 O O . VAL A 1 76 ? 34.279 12.606 -7.344 1.00 23.44 286 VAL A O 1
ATOM 619 N N . SER A 1 77 ? 36.494 13.025 -7.389 1.00 19.21 287 SER A N 1
ATOM 620 C CA A SER A 1 77 ? 36.772 12.211 -8.514 0.50 19.19 287 SER A CA 1
ATOM 621 C CA B SER A 1 77 ? 36.864 12.308 -8.569 0.50 18.64 287 SER A CA 1
ATOM 622 C C . SER A 1 77 ? 37.925 11.273 -8.177 1.00 17.98 287 SER A C 1
ATOM 623 O O . SER A 1 77 ? 38.597 11.433 -7.175 1.00 18.68 287 SER A O 1
ATOM 628 N N . ALA A 1 78 ? 38.183 10.316 -9.051 1.00 18.45 288 ALA A N 1
ATOM 629 C CA . ALA A 1 78 ? 39.122 9.228 -8.808 1.00 18.79 288 ALA A CA 1
ATOM 630 C C . ALA A 1 78 ? 40.101 9.067 -9.950 1.00 19.64 288 ALA A C 1
ATOM 631 O O . ALA A 1 78 ? 39.746 9.185 -11.104 1.00 20.91 288 ALA A O 1
ATOM 633 N N . GLU A 1 79 ? 41.328 8.634 -9.616 1.00 19.49 289 GLU A N 1
ATOM 634 C CA . GLU A 1 79 ? 42.352 8.203 -10.577 1.00 21.02 289 GLU A CA 1
ATOM 635 C C . GLU A 1 79 ? 42.972 6.925 -10.072 1.00 20.03 289 GLU A C 1
ATOM 636 O O . GLU A 1 79 ? 43.081 6.690 -8.855 1.00 21.04 289 GLU A O 1
ATOM 642 N N . ALA A 1 80 ? 43.401 6.085 -11.026 1.00 20.77 290 ALA A N 1
ATOM 643 C CA . ALA A 1 80 ? 44.154 4.861 -10.674 1.00 22.03 290 ALA A CA 1
ATOM 644 C C . ALA A 1 80 ? 45.448 5.254 -9.964 1.00 23.91 290 ALA A C 1
ATOM 645 O O . ALA A 1 80 ? 46.175 6.177 -10.414 1.00 26.58 290 ALA A O 1
ATOM 647 N N . ARG A 1 81 ? 45.743 4.542 -8.883 1.00 23.19 291 ARG A N 1
ATOM 648 C CA . ARG A 1 81 ? 47.017 4.718 -8.176 1.00 27.60 291 ARG A CA 1
ATOM 649 C C . ARG A 1 81 ? 47.537 3.407 -7.644 1.00 30.92 291 ARG A C 1
ATOM 650 O O . ARG A 1 81 ? 46.793 2.631 -7.097 1.00 29.3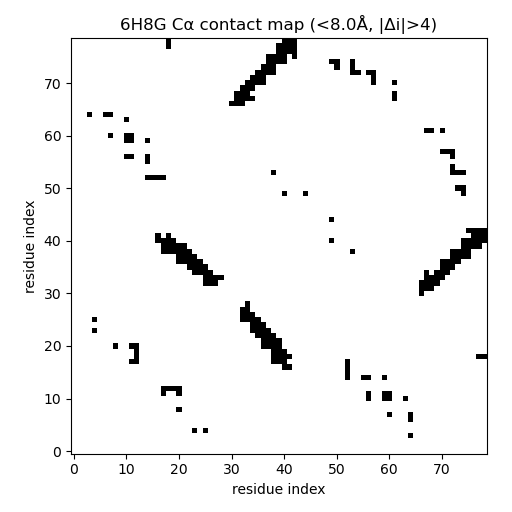3 291 ARG A O 1
ATOM 658 N N . GLU A 1 82 ? 48.847 3.180 -7.779 1.00 38.60 292 GLU A N 1
ATOM 659 C CA . GLU A 1 82 ? 49.502 2.061 -7.094 1.00 43.54 292 GLU A CA 1
ATOM 660 C C . GLU A 1 82 ? 49.787 2.462 -5.658 1.00 46.37 292 GLU A C 1
ATOM 661 O O . GLU A 1 82 ? 50.044 1.581 -4.814 1.00 57.34 292 GLU A O 1
#

Secondary structure (DSSP, 8-state):
-HHHHHHHHHHHHTSTT---EEEEEEEEETTEEEEEEEEEE-TTS-HHHHHHHHHHHHHHHHHH-TTEEEEEEEEEE--

Sequence (79 aa):
MEAVQNRIVEAAERVPGVRGVIHLRARRYVGQQDIWADDMMIIGVDPEENTVEQAEEICEAVQQAAVCGKIRRIESLHHVSSAEARE

Organism: Magnetospirillum gryphiswaldense (strain DSM 6361 / JCM 21280 / NBRC 15271 / MSR-1) (NCBI:txid431944)

GO terms:
  GO:0110146 magnetosome membrane (C, IDA)
  GO:0110146 magnetosome membrane (C, EXP)

B-factor: mean 27.85, std 9.53, range [16.99, 76.89]

Radius of gyration: 11.97 Å; Cα contacts (8 Å, |Δi|>4): 152; chains: 1; bounding box: 21×36×23 Å

Foldseek 3Di:
DVVLVVLLQVQLVPQPFFPGWPDKDWDDPDQAIAMETETEGAPPDDPVVQVVSQVVSVCRSCVRRVRYDHYHYHYDHDD

CATH classification: 3.30.70.1350